Protein AF-A0A842XEK6-F1 (afdb_monomer_lite)

Secondary structure (DSSP, 8-state):
---STT----HHHHHHHHT--HHHHHHHHHHHHHTTSSPPP----SSTTS-TTPEEEEEEEEE-S-HHHHHHHHHT-TTEEEEEEEEETTEEEEEEEEESSHHHHHHHHHHHTTT-TTTEEEEEEEEE-HHHHTTS-HHHHHHHHHHHHHHHTT-

Foldseek 3Di:
DPFQPPDDDPLVVVCVVVVHDSVVSVVVVVVCCVVVVDPHHGDQDLLNQEPPQKKKKWKFWQFPPPVVVLCVVLVPDPQWPDKDQDDDPRGGIITIGIGNDVVRVVVVCVVSPCVVCVGIPDMDIDIDGSVRSSPDDPVVVVVVVNVVVVVVVVD

Sequence (155 aa):
MARGKCIKINENKLAKELGVNRKTIIKRTQELIRKRWISTPICRFPNFFTPPNYIMAICKLEVRSNKQKFIQNIRNDPHITLAFDVKEGRYNILLFGTFRSLEEELEWEIKQGLFLPKCIGHVNIQYFSPKNIVSISQTKVSLGMIDQKYMYFRT

Structure (mmCIF, N/CA/C/O backbone):
data_AF-A0A842XEK6-F1
#
_entry.id   AF-A0A842XEK6-F1
#
loop_
_atom_site.group_PDB
_atom_site.id
_atom_site.type_symbol
_atom_site.label_atom_id
_atom_site.label_alt_id
_atom_site.label_comp_id
_atom_site.label_asym_id
_atom_site.label_entity_id
_atom_site.label_seq_id
_atom_site.pdbx_PDB_ins_code
_atom_site.Cartn_x
_atom_site.Cartn_y
_atom_site.Cartn_z
_atom_site.occupancy
_atom_site.B_iso_or_equiv
_atom_site.auth_seq_id
_atom_site.auth_comp_id
_atom_site.auth_asym_id
_atom_site.auth_atom_id
_atom_site.pdbx_PDB_model_num
ATOM 1 N N . MET A 1 1 ? 4.710 10.590 7.942 1.00 41.41 1 MET A N 1
ATOM 2 C CA . MET A 1 1 ? 3.469 9.794 7.799 1.00 41.41 1 MET A CA 1
ATOM 3 C C . MET A 1 1 ? 2.810 9.612 9.163 1.00 41.41 1 MET A C 1
ATOM 5 O O . MET A 1 1 ? 3.469 9.158 10.095 1.00 41.41 1 MET A O 1
ATOM 9 N N . ALA A 1 2 ? 1.544 10.010 9.318 1.00 41.81 2 ALA A N 1
ATOM 10 C CA . ALA A 1 2 ? 0.801 9.818 10.564 1.00 41.81 2 ALA A CA 1
ATOM 11 C C . ALA A 1 2 ? 0.613 8.313 10.818 1.00 41.81 2 ALA A C 1
ATOM 13 O O . ALA A 1 2 ? 0.032 7.618 9.992 1.00 41.81 2 ALA A O 1
ATOM 14 N N . ARG A 1 3 ? 1.093 7.784 11.954 1.00 51.41 3 ARG A N 1
ATOM 15 C CA . ARG A 1 3 ? 1.091 6.334 12.265 1.00 51.41 3 ARG A CA 1
ATOM 16 C C . ARG A 1 3 ? -0.311 5.735 12.510 1.00 51.41 3 ARG A C 1
ATOM 18 O O . ARG A 1 3 ? -0.416 4.681 13.126 1.00 51.41 3 ARG A O 1
ATOM 25 N N . GLY A 1 4 ? -1.390 6.427 12.131 1.00 52.28 4 GLY A N 1
ATOM 26 C CA . GLY A 1 4 ? -2.774 5.958 12.271 1.00 52.28 4 GLY A CA 1
ATOM 27 C C . GLY A 1 4 ? -3.262 5.736 13.711 1.00 52.28 4 GLY A C 1
ATOM 28 O O . GLY A 1 4 ? -4.378 5.255 13.887 1.00 52.28 4 GLY A O 1
ATOM 29 N N . LYS A 1 5 ? -2.477 6.103 14.737 1.00 58.78 5 LYS A N 1
ATOM 30 C CA . LYS A 1 5 ? -2.735 5.849 16.173 1.00 58.78 5 LYS A CA 1
ATOM 31 C C . LYS A 1 5 ? -3.848 6.715 16.797 1.00 58.78 5 LYS A C 1
ATOM 33 O O . LYS A 1 5 ? -3.911 6.846 18.013 1.00 58.78 5 LYS A O 1
ATOM 38 N N . CYS A 1 6 ? -4.704 7.329 15.985 1.00 56.50 6 CYS A N 1
ATOM 39 C CA . CYS A 1 6 ? -5.708 8.297 16.436 1.00 56.50 6 CYS A CA 1
ATOM 40 C C . CYS A 1 6 ? -7.112 7.688 16.609 1.00 56.50 6 CYS A C 1
ATOM 42 O O . CYS A 1 6 ? -8.033 8.403 16.989 1.00 56.50 6 CYS A O 1
ATOM 44 N N . ILE A 1 7 ? -7.293 6.388 16.334 1.00 69.94 7 ILE A N 1
ATOM 45 C CA . ILE A 1 7 ? -8.572 5.683 16.509 1.00 69.94 7 ILE A CA 1
ATOM 46 C C . ILE A 1 7 ? -8.484 4.738 17.702 1.00 69.94 7 ILE A C 1
ATOM 48 O O . ILE A 1 7 ? -7.543 3.957 17.827 1.00 69.94 7 ILE A O 1
ATOM 52 N N . LYS A 1 8 ? -9.508 4.792 18.557 1.00 81.62 8 LYS A N 1
ATOM 53 C CA . LYS A 1 8 ? -9.702 3.891 19.694 1.00 81.62 8 LYS A CA 1
ATOM 54 C C . LYS A 1 8 ? -11.021 3.142 19.560 1.00 81.62 8 LYS A C 1
ATOM 56 O O . LYS A 1 8 ? -11.964 3.630 18.938 1.00 81.62 8 LYS A O 1
ATOM 61 N N . ILE A 1 9 ? -11.080 1.963 20.163 1.00 84.94 9 ILE A N 1
ATOM 62 C CA . ILE A 1 9 ? -12.311 1.179 20.248 1.00 84.94 9 ILE A CA 1
ATOM 63 C C . ILE A 1 9 ? -13.225 1.868 21.257 1.00 84.94 9 ILE A C 1
ATOM 65 O O . ILE A 1 9 ? -12.772 2.322 22.302 1.00 84.94 9 ILE A O 1
ATOM 69 N N . ASN A 1 10 ? -14.509 1.994 20.933 1.00 90.00 10 ASN A N 1
ATOM 70 C CA . ASN A 1 10 ? -15.488 2.536 21.866 1.00 90.00 10 ASN A CA 1
ATOM 71 C C . ASN A 1 10 ? -16.072 1.390 22.699 1.00 90.00 10 ASN A C 1
ATOM 73 O O . ASN A 1 10 ? -17.105 0.818 22.346 1.00 90.00 10 ASN A O 1
ATOM 77 N N . GLU A 1 11 ? -15.402 1.028 23.796 1.00 92.62 11 GLU A N 1
ATOM 78 C CA . GLU A 1 11 ? -15.811 -0.133 24.595 1.00 92.62 11 GLU A CA 1
ATOM 79 C C . GLU A 1 11 ? -17.149 0.087 25.303 1.00 92.62 11 GLU A C 1
ATOM 81 O O . GLU A 1 11 ? -17.854 -0.880 25.570 1.00 92.62 11 GLU A O 1
ATOM 86 N N . ASN A 1 12 ? -17.528 1.343 25.565 1.00 92.62 12 ASN A N 1
ATOM 87 C CA . ASN A 1 12 ? -18.827 1.683 26.150 1.00 92.62 12 ASN A CA 1
ATOM 88 C C . ASN A 1 12 ? -19.971 1.369 25.182 1.00 92.62 12 ASN A C 1
ATOM 90 O O . ASN A 1 12 ? -20.972 0.777 25.582 1.00 92.62 12 ASN A O 1
ATOM 94 N N . LYS A 1 13 ? -19.809 1.731 23.903 1.00 93.31 13 LYS A N 1
ATOM 95 C CA . LYS A 1 13 ? -20.795 1.416 22.865 1.00 93.31 13 LYS A CA 1
ATOM 96 C C . LYS A 1 13 ? -20.930 -0.097 22.681 1.00 93.31 13 LYS A C 1
ATOM 98 O O . LYS A 1 13 ? -22.042 -0.608 22.729 1.00 93.31 13 LYS A O 1
ATOM 103 N N . LEU A 1 14 ? -19.805 -0.808 22.576 1.00 93.88 14 LEU A N 1
ATOM 104 C CA . LEU A 1 14 ? -19.798 -2.271 22.453 1.00 93.88 14 LEU A CA 1
ATOM 105 C C . LEU A 1 14 ? -20.416 -2.968 23.670 1.00 93.88 14 LEU A C 1
ATOM 107 O O . LEU A 1 14 ? -21.154 -3.932 23.508 1.00 93.88 14 LEU A O 1
ATOM 111 N N . ALA A 1 15 ? -20.142 -2.482 24.883 1.00 96.19 15 ALA A N 1
ATOM 112 C CA . ALA A 1 15 ? -20.739 -3.019 26.102 1.00 96.19 15 ALA A CA 1
ATOM 113 C C . ALA A 1 15 ? -22.270 -2.892 26.090 1.00 96.19 15 ALA A C 1
ATOM 115 O O . ALA A 1 15 ? -22.964 -3.850 26.426 1.00 96.19 15 ALA A O 1
ATOM 116 N N . LYS A 1 16 ? -22.786 -1.731 25.657 1.00 95.94 16 LYS A N 1
ATOM 117 C CA . LYS A 1 16 ? -24.227 -1.472 25.539 1.00 95.94 16 LYS A CA 1
ATOM 118 C C . LYS A 1 16 ? -24.883 -2.346 24.468 1.00 95.94 16 LYS A C 1
ATOM 120 O O . LYS A 1 16 ? -25.921 -2.933 24.735 1.00 95.94 16 LYS A O 1
ATOM 125 N N . GLU A 1 17 ? -24.288 -2.432 23.279 1.00 96.25 17 GLU A N 1
ATOM 126 C CA . GLU A 1 17 ? -24.862 -3.175 22.146 1.00 96.25 17 GLU A CA 1
ATOM 127 C C . GLU A 1 17 ? -24.819 -4.692 22.345 1.00 96.25 17 GLU A C 1
ATOM 129 O O . GLU A 1 17 ? -25.737 -5.390 21.931 1.00 96.25 17 GLU A O 1
ATOM 134 N N . LEU A 1 18 ? -23.775 -5.210 22.998 1.00 94.06 18 LEU A N 1
ATOM 135 C CA . LEU A 1 18 ? -23.605 -6.649 23.212 1.00 94.06 18 LEU A CA 1
ATOM 136 C C . LEU A 1 18 ? -24.172 -7.134 24.553 1.00 94.06 18 LEU A C 1
ATOM 138 O O . LEU A 1 18 ? -24.168 -8.336 24.801 1.00 94.06 18 LEU A O 1
ATOM 142 N N . GLY A 1 19 ? -24.612 -6.230 25.436 1.00 95.62 19 GLY A N 1
ATOM 143 C CA . GLY A 1 19 ? -25.101 -6.585 26.774 1.00 95.62 19 GLY A CA 1
ATOM 144 C C . GLY A 1 19 ? -24.020 -7.180 27.686 1.00 95.62 19 GLY A C 1
ATOM 145 O O . GLY A 1 19 ? -24.309 -7.994 28.557 1.00 95.62 19 GLY A O 1
ATOM 146 N N . VAL A 1 20 ? -22.752 -6.807 27.481 1.00 95.56 20 VAL A N 1
ATOM 147 C CA . VAL A 1 20 ? -21.596 -7.377 28.192 1.00 95.56 20 VAL A CA 1
ATOM 148 C C . VAL A 1 20 ? -20.851 -6.285 28.956 1.00 95.56 20 VAL A C 1
ATOM 150 O O . VAL A 1 20 ? -20.689 -5.169 28.475 1.00 95.56 20 VAL A O 1
ATOM 153 N N . ASN A 1 21 ? -20.319 -6.611 30.139 1.00 95.69 21 ASN A N 1
ATOM 154 C CA . ASN A 1 21 ? -19.524 -5.670 30.930 1.00 95.69 21 ASN A CA 1
ATOM 155 C C . ASN A 1 21 ? -18.320 -5.118 30.137 1.00 95.69 21 ASN A C 1
ATOM 157 O O . ASN A 1 21 ? -17.563 -5.869 29.513 1.00 95.69 21 ASN A O 1
ATOM 161 N N . ARG A 1 22 ? -18.081 -3.805 30.244 1.00 95.06 22 ARG A N 1
ATOM 162 C CA . ARG A 1 22 ? -16.952 -3.101 29.617 1.00 95.06 22 ARG A CA 1
ATOM 163 C C . ARG A 1 22 ? -15.595 -3.774 29.865 1.00 95.06 22 ARG A C 1
ATOM 165 O O . ARG A 1 22 ? -14.798 -3.881 28.936 1.00 95.06 22 ARG A O 1
ATOM 172 N N . LYS A 1 23 ? -15.321 -4.264 31.082 1.00 95.94 23 LYS A N 1
ATOM 173 C CA . LYS A 1 23 ? -14.060 -4.969 31.401 1.00 95.94 23 LYS A CA 1
ATOM 174 C C . LYS A 1 23 ? -13.894 -6.244 30.566 1.00 95.94 23 LYS A C 1
ATOM 176 O O . LYS A 1 23 ? -12.797 -6.530 30.090 1.00 95.94 23 LYS A O 1
ATOM 181 N N . THR A 1 24 ? -14.984 -6.976 30.339 1.00 95.88 24 THR A N 1
ATOM 182 C CA . THR A 1 24 ? -14.996 -8.178 29.495 1.00 95.88 24 THR A CA 1
ATOM 183 C C . THR A 1 24 ? -14.764 -7.826 28.029 1.00 95.88 24 THR A C 1
ATOM 185 O O . THR A 1 24 ? -13.990 -8.514 27.364 1.00 95.88 24 THR A O 1
ATOM 188 N N . ILE A 1 25 ? -15.364 -6.735 27.536 1.00 95.75 25 ILE A N 1
ATOM 189 C CA . ILE A 1 25 ? -15.106 -6.224 26.182 1.00 95.75 25 ILE A CA 1
ATOM 190 C C . ILE A 1 25 ? -13.622 -5.896 26.000 1.00 95.75 25 ILE A C 1
ATOM 192 O O . ILE A 1 25 ? -13.015 -6.388 25.051 1.00 95.75 25 ILE A O 1
ATOM 196 N N . ILE A 1 26 ? -13.018 -5.139 26.925 1.00 94.62 26 ILE A N 1
ATOM 197 C CA . ILE A 1 26 ? -11.586 -4.792 26.883 1.00 94.62 26 ILE A CA 1
ATOM 198 C C . ILE A 1 26 ? -10.725 -6.058 26.810 1.00 94.62 26 ILE A C 1
ATOM 200 O O . ILE A 1 26 ? -9.914 -6.194 25.894 1.00 94.62 26 ILE A O 1
ATOM 204 N N . LYS A 1 27 ? -10.944 -7.014 27.725 1.00 96.62 27 LYS A N 1
ATOM 205 C CA . LYS A 1 27 ? -10.182 -8.271 27.776 1.00 96.62 27 LYS A CA 1
ATOM 206 C C . LYS A 1 27 ? -10.292 -9.063 26.470 1.00 96.62 27 LYS A C 1
ATOM 208 O O . LYS A 1 27 ? -9.274 -9.447 25.900 1.00 96.62 27 LYS A O 1
ATOM 213 N N . ARG A 1 28 ? -11.513 -9.283 25.969 1.00 95.12 28 ARG A N 1
ATOM 214 C CA . ARG A 1 28 ? -11.750 -10.048 24.731 1.00 95.12 28 ARG A CA 1
ATOM 215 C C . ARG A 1 28 ? -11.141 -9.358 23.515 1.00 95.12 28 ARG A C 1
ATOM 217 O O . ARG A 1 28 ? -10.521 -10.007 22.683 1.00 95.12 28 ARG A O 1
ATOM 224 N N . THR A 1 29 ? -11.26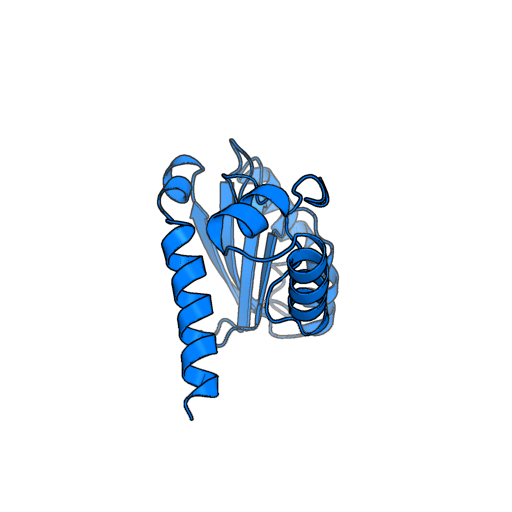3 -8.039 23.442 1.00 92.94 29 THR A N 1
ATOM 225 C CA . THR A 1 29 ? -10.710 -7.232 22.351 1.00 92.94 29 THR A CA 1
ATOM 226 C C . THR A 1 29 ? -9.185 -7.312 22.315 1.00 92.94 29 THR A C 1
ATOM 228 O O . THR A 1 29 ? -8.599 -7.561 21.262 1.00 92.94 29 THR A O 1
ATOM 231 N N . GLN A 1 30 ? -8.534 -7.168 23.472 1.00 93.25 30 GLN A N 1
ATOM 232 C CA . GLN A 1 30 ? -7.088 -7.348 23.598 1.00 93.25 30 GLN A CA 1
ATOM 233 C C . GLN A 1 30 ? -6.662 -8.758 23.194 1.00 93.25 30 GLN A C 1
ATOM 235 O O . GLN A 1 30 ? -5.645 -8.923 22.525 1.00 93.25 30 GLN A O 1
ATOM 240 N N . GLU A 1 31 ? -7.444 -9.776 23.549 1.00 95.06 31 GLU A N 1
ATOM 241 C CA . GLU A 1 31 ? -7.158 -11.156 23.175 1.00 95.06 31 GLU A CA 1
ATOM 242 C C . GLU A 1 31 ? -7.281 -11.393 21.664 1.00 95.06 31 GLU A C 1
ATOM 244 O O . GLU A 1 31 ? -6.399 -12.025 21.083 1.00 95.06 31 GLU A O 1
ATOM 249 N N . LEU A 1 32 ? -8.309 -10.836 21.016 1.00 92.25 32 LEU A N 1
ATOM 250 C CA . LEU A 1 32 ? -8.482 -10.893 19.561 1.00 92.25 32 LEU A CA 1
ATOM 251 C C . LEU A 1 32 ? -7.320 -10.213 18.829 1.00 92.25 32 LEU A C 1
ATOM 253 O O . LEU A 1 32 ? -6.800 -10.768 17.860 1.00 92.25 32 LEU A O 1
ATOM 257 N N . ILE A 1 33 ? -6.873 -9.049 19.311 1.00 90.69 33 ILE A N 1
ATOM 258 C CA . ILE A 1 33 ? -5.711 -8.342 18.753 1.00 90.69 33 ILE A CA 1
ATOM 259 C C . ILE A 1 33 ? -4.430 -9.155 18.976 1.00 90.69 33 ILE A C 1
ATOM 261 O O . ILE A 1 33 ? -3.669 -9.386 18.037 1.00 90.69 33 ILE A O 1
ATOM 265 N N . ARG A 1 34 ? -4.201 -9.642 20.203 1.00 92.00 34 ARG A N 1
ATOM 266 C CA . ARG A 1 34 ? -3.018 -10.438 20.574 1.00 92.00 34 ARG A CA 1
ATOM 267 C C . ARG A 1 34 ? -2.906 -11.705 19.731 1.00 92.00 34 ARG A C 1
ATOM 269 O O . ARG A 1 34 ? -1.824 -12.032 19.257 1.00 92.00 34 ARG A O 1
ATOM 276 N N . LYS A 1 35 ? -4.027 -12.399 19.521 1.00 91.75 35 LYS A N 1
ATOM 277 C CA . LYS A 1 35 ? -4.121 -13.598 18.678 1.00 91.75 35 LYS A CA 1
ATOM 278 C C . LYS A 1 35 ? -4.206 -13.274 17.174 1.00 91.75 35 LYS A C 1
ATOM 280 O O . LYS A 1 35 ? -4.359 -14.192 16.378 1.00 91.75 35 LYS A O 1
ATOM 285 N N . ARG A 1 36 ? -4.113 -11.997 16.772 1.00 86.00 36 ARG A N 1
ATOM 286 C CA . ARG A 1 36 ? -4.163 -11.512 15.376 1.00 86.00 36 ARG A CA 1
ATOM 287 C C . ARG A 1 36 ? -5.444 -11.877 14.606 1.00 86.00 36 ARG A C 1
ATOM 289 O O . ARG A 1 36 ? -5.430 -11.952 13.376 1.00 86.00 36 ARG A O 1
ATOM 296 N N . TRP A 1 37 ? -6.563 -12.049 15.312 1.00 81.56 37 TRP A N 1
ATOM 297 C CA . TRP A 1 37 ? -7.889 -12.195 14.694 1.00 81.56 37 TRP A CA 1
ATOM 298 C C . TRP A 1 37 ? -8.322 -10.881 14.053 1.00 81.56 37 TRP A C 1
ATOM 300 O O . TRP A 1 37 ? -8.776 -10.858 12.910 1.00 81.56 37 TRP A O 1
ATOM 310 N N . ILE A 1 38 ? -8.088 -9.781 14.770 1.00 82.38 38 ILE A N 1
ATOM 311 C CA . ILE A 1 38 ? -8.296 -8.413 14.299 1.00 82.38 38 ILE A CA 1
ATOM 312 C C . ILE A 1 38 ? -6.989 -7.625 14.428 1.00 82.38 38 ILE A C 1
ATOM 314 O O . ILE A 1 38 ? -6.167 -7.902 15.303 1.00 82.38 38 ILE A O 1
ATOM 318 N N . SER A 1 39 ? -6.775 -6.643 13.555 1.00 78.50 39 SER A N 1
ATOM 319 C CA . SER A 1 39 ? -5.655 -5.705 13.684 1.00 78.50 39 SER A CA 1
ATOM 320 C C . SER A 1 39 ? -5.952 -4.648 14.747 1.00 78.50 39 SER A C 1
ATOM 322 O O . SER A 1 39 ? -7.113 -4.386 15.064 1.00 78.50 39 SER A O 1
ATOM 324 N N . THR A 1 40 ? -4.919 -3.973 15.259 1.00 81.81 40 THR A N 1
ATOM 325 C CA . THR A 1 40 ? -5.144 -2.755 16.047 1.00 81.81 40 THR A CA 1
ATOM 326 C C . THR A 1 40 ? -5.925 -1.734 15.213 1.00 81.81 40 THR A C 1
ATOM 328 O O . THR A 1 40 ? -5.679 -1.642 14.004 1.00 81.81 40 THR A O 1
ATOM 331 N N . PRO A 1 41 ? -6.837 -0.958 15.824 1.00 75.69 41 PRO A N 1
ATOM 332 C CA . PRO A 1 41 ? -7.540 0.100 15.116 1.00 75.69 41 PRO A CA 1
ATOM 333 C C . PRO A 1 41 ? -6.528 1.080 14.538 1.00 75.69 41 PRO A C 1
ATOM 335 O O . PRO A 1 41 ? -5.615 1.527 15.233 1.00 75.69 41 PRO A O 1
ATOM 338 N N . ILE A 1 42 ? -6.693 1.406 13.264 1.00 70.69 42 ILE A N 1
ATOM 339 C CA . ILE A 1 42 ? -5.878 2.403 12.582 1.00 70.69 42 ILE A CA 1
ATOM 340 C C . ILE A 1 42 ? -6.798 3.336 11.808 1.00 70.69 42 ILE A C 1
ATOM 342 O O . ILE A 1 42 ? -7.733 2.880 11.150 1.00 70.69 42 ILE A O 1
ATOM 346 N N . CYS A 1 43 ? -6.532 4.643 11.881 1.00 60.97 43 CYS A N 1
ATOM 347 C CA . CYS A 1 43 ? -7.133 5.589 10.946 1.00 60.97 43 CYS A CA 1
ATOM 348 C C . CYS A 1 43 ? -6.524 5.360 9.573 1.00 60.97 43 CYS A C 1
ATOM 350 O O . CYS A 1 43 ? -5.378 5.736 9.322 1.00 60.97 43 CYS A O 1
ATOM 352 N N . ARG A 1 44 ? -7.294 4.717 8.703 1.00 54.34 44 ARG A N 1
ATOM 353 C CA . ARG A 1 44 ? -7.036 4.709 7.272 1.00 54.34 44 ARG A CA 1
ATOM 354 C C . ARG A 1 44 ? -7.716 5.954 6.726 1.00 54.34 44 ARG A C 1
ATOM 356 O O . ARG A 1 44 ? -8.936 6.060 6.803 1.00 54.34 44 ARG A O 1
ATOM 363 N N . PHE A 1 45 ? -6.931 6.925 6.267 1.00 55.09 45 PHE A N 1
ATOM 364 C CA . PHE A 1 45 ? -7.491 8.111 5.625 1.00 55.09 45 PHE A CA 1
ATOM 365 C C . PHE A 1 45 ? -8.387 7.668 4.450 1.00 55.09 45 PHE A C 1
ATOM 367 O O . PHE A 1 45 ? -8.061 6.670 3.805 1.00 55.09 45 PHE A O 1
ATOM 374 N N . PRO A 1 46 ? -9.513 8.360 4.177 1.00 51.47 46 PRO A N 1
ATOM 375 C CA . PRO A 1 46 ? -10.503 7.956 3.162 1.00 51.47 46 PRO A CA 1
ATOM 376 C C . PRO A 1 46 ? -9.876 7.701 1.783 1.00 51.47 46 PRO A C 1
ATOM 378 O O . PRO A 1 46 ? -10.267 6.797 1.051 1.00 51.47 46 PRO A O 1
ATOM 381 N N . ASN A 1 47 ? -8.798 8.418 1.513 1.00 57.59 47 ASN A N 1
ATOM 382 C CA . ASN A 1 47 ? -7.876 8.240 0.412 1.00 57.59 47 ASN A CA 1
ATOM 383 C C . ASN A 1 47 ? -6.831 7.148 0.724 1.00 57.59 47 ASN A C 1
ATOM 385 O O . ASN A 1 47 ? -5.634 7.415 0.804 1.00 57.59 47 ASN A O 1
ATOM 389 N N . PHE A 1 48 ? -7.313 5.919 0.957 1.00 56.97 48 PHE A N 1
ATOM 390 C CA . PHE A 1 48 ? -6.549 4.802 1.538 1.00 56.97 48 PHE A CA 1
ATOM 391 C C . PHE A 1 48 ? -5.219 4.523 0.833 1.00 56.97 48 PHE A C 1
ATOM 393 O O . PHE A 1 48 ? -4.242 4.174 1.493 1.00 56.97 48 PHE A O 1
ATOM 400 N N . PHE A 1 49 ? -5.188 4.705 -0.485 1.00 60.47 49 PHE A N 1
ATOM 401 C CA . PHE A 1 49 ? -4.001 4.456 -1.283 1.00 60.47 49 PHE A CA 1
ATOM 402 C C . PHE A 1 49 ? -3.256 5.711 -1.698 1.00 60.47 49 PHE A C 1
ATOM 404 O O . PHE A 1 49 ? -2.148 5.558 -2.175 1.00 60.47 49 PHE A O 1
ATOM 411 N N . THR A 1 50 ? -3.838 6.915 -1.630 1.00 66.88 50 THR A N 1
ATOM 412 C CA . THR A 1 50 ? -3.294 8.074 -2.364 1.00 66.88 50 THR A CA 1
ATOM 413 C C . THR A 1 50 ? -3.782 9.397 -1.792 1.00 66.88 50 THR A C 1
ATOM 415 O O . THR A 1 50 ? -4.975 9.667 -1.902 1.00 66.88 50 THR A O 1
ATOM 418 N N . PRO A 1 51 ? -2.914 10.249 -1.214 1.00 72.00 51 PRO A N 1
ATOM 419 C CA . PRO A 1 51 ? -3.321 11.544 -0.667 1.00 72.00 51 PRO A CA 1
ATOM 420 C C . PRO A 1 51 ? -4.124 12.403 -1.668 1.00 72.00 51 PRO A C 1
ATOM 422 O O . PRO A 1 51 ? -4.004 12.217 -2.880 1.00 72.00 51 PRO A O 1
ATOM 425 N N . PRO A 1 52 ? -4.961 13.352 -1.203 1.00 72.00 52 PRO A N 1
ATOM 426 C CA . PRO A 1 52 ? -5.655 14.270 -2.106 1.00 72.00 52 PRO A CA 1
ATOM 427 C C . PRO A 1 52 ? -4.676 14.941 -3.078 1.00 72.00 52 PRO A C 1
ATOM 429 O O . PRO A 1 52 ? -3.618 15.400 -2.654 1.00 72.00 52 PRO A O 1
ATOM 432 N N . ASN A 1 53 ? -5.047 15.005 -4.360 1.00 78.00 53 ASN A N 1
ATOM 433 C CA . ASN A 1 53 ? -4.238 15.560 -5.456 1.00 78.00 53 ASN A CA 1
ATOM 434 C C . ASN A 1 53 ? -2.943 14.796 -5.788 1.00 78.00 53 ASN A C 1
ATOM 436 O O . ASN A 1 53 ? -2.087 15.347 -6.470 1.00 78.00 53 ASN A O 1
ATOM 440 N N . TYR A 1 54 ? -2.800 13.545 -5.345 1.00 85.25 54 TYR A N 1
ATOM 441 C CA . TYR A 1 54 ? -1.712 12.667 -5.780 1.00 85.25 54 TYR A CA 1
ATOM 442 C C . TYR A 1 54 ? -2.218 11.704 -6.863 1.00 85.25 54 TYR A C 1
ATOM 444 O O . TYR A 1 54 ? -3.371 11.270 -6.843 1.00 85.25 54 TYR A O 1
ATOM 452 N N . ILE A 1 55 ? -1.353 11.348 -7.804 1.00 87.00 55 ILE A N 1
ATOM 453 C CA . ILE A 1 55 ? -1.558 10.235 -8.725 1.00 87.00 55 ILE A CA 1
ATOM 454 C C . ILE A 1 55 ? -1.192 8.923 -8.030 1.00 87.00 55 ILE A C 1
ATOM 456 O O . ILE A 1 55 ? -0.236 8.860 -7.254 1.00 87.00 55 ILE A O 1
ATOM 460 N N . MET A 1 56 ? -1.952 7.869 -8.316 1.00 88.38 56 MET A N 1
ATOM 461 C CA . MET A 1 56 ? -1.567 6.508 -7.953 1.00 88.38 56 MET A CA 1
ATOM 462 C C . MET A 1 56 ? -0.965 5.828 -9.171 1.00 88.38 56 MET A C 1
ATOM 464 O O . MET A 1 56 ? -1.621 5.760 -10.211 1.00 88.38 56 MET A O 1
ATOM 468 N N . ALA A 1 57 ? 0.242 5.298 -9.027 1.00 89.81 57 ALA A N 1
ATOM 469 C CA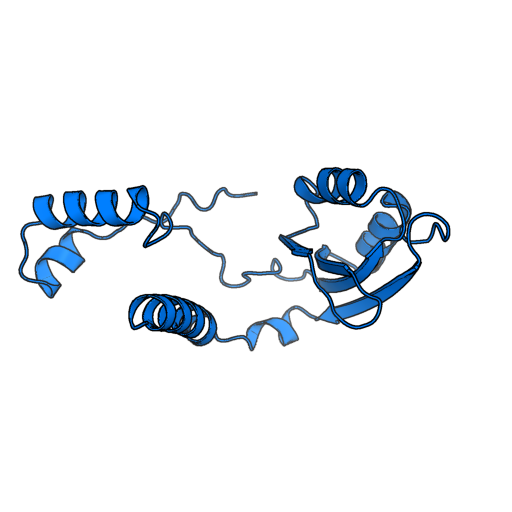 . ALA A 1 57 ? 0.866 4.439 -10.019 1.00 89.81 57 ALA A CA 1
ATOM 470 C C . ALA A 1 57 ? 0.791 2.991 -9.527 1.00 89.81 57 ALA A C 1
ATOM 472 O O . ALA A 1 57 ? 1.269 2.662 -8.439 1.00 89.81 57 ALA A O 1
ATOM 473 N N . ILE A 1 58 ? 0.155 2.123 -10.310 1.00 91.06 58 ILE A N 1
ATOM 474 C CA . ILE A 1 58 ? 0.215 0.678 -10.099 1.00 91.06 58 ILE A CA 1
ATOM 475 C C . ILE A 1 58 ? 1.286 0.133 -11.035 1.00 91.06 58 ILE A C 1
ATOM 477 O O . ILE 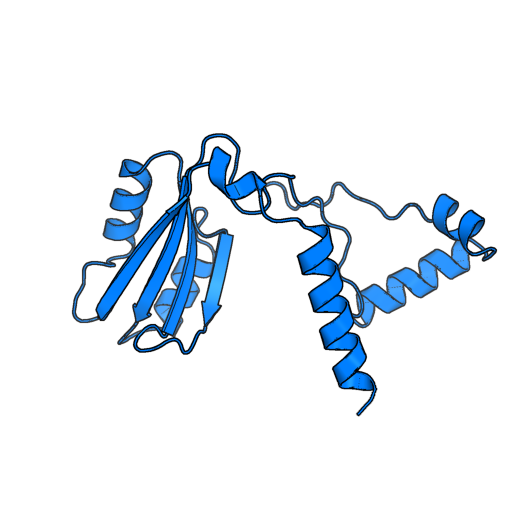A 1 58 ? 1.080 0.113 -12.247 1.00 91.06 58 ILE A O 1
ATOM 481 N N . CYS A 1 59 ? 2.409 -0.315 -10.477 1.00 90.75 59 CYS A N 1
ATOM 482 C CA . CYS A 1 59 ? 3.561 -0.774 -11.248 1.00 90.75 59 CYS A CA 1
ATOM 483 C C . CYS A 1 59 ? 3.695 -2.296 -11.135 1.00 90.75 59 CYS A C 1
ATOM 485 O O . CYS A 1 59 ? 3.973 -2.835 -10.062 1.00 90.75 59 CYS A O 1
ATOM 487 N N . LYS A 1 60 ? 3.531 -2.999 -12.253 1.00 93.38 60 LYS A N 1
ATOM 488 C CA . LYS A 1 60 ? 3.878 -4.414 -12.398 1.00 93.38 60 LYS A CA 1
ATOM 489 C C . LYS A 1 60 ? 5.308 -4.518 -12.906 1.00 93.38 60 LYS A C 1
ATOM 491 O O . LYS A 1 60 ? 5.632 -3.985 -13.968 1.00 93.38 60 LYS A O 1
ATOM 496 N N . LEU A 1 61 ? 6.156 -5.209 -12.152 1.00 92.88 61 LEU A N 1
ATOM 497 C CA . LEU A 1 61 ? 7.585 -5.321 -12.429 1.00 92.88 61 LEU A CA 1
ATOM 498 C C . LEU A 1 61 ? 7.997 -6.783 -12.599 1.00 92.88 61 LEU A C 1
ATOM 500 O O . LEU A 1 61 ? 7.600 -7.664 -11.832 1.00 92.88 61 LEU A O 1
ATOM 504 N N . GLU A 1 62 ? 8.836 -7.033 -13.597 1.00 93.44 62 GLU A N 1
ATOM 505 C CA . GLU A 1 62 ? 9.629 -8.251 -13.727 1.00 93.44 62 GLU A CA 1
ATOM 506 C C . GLU A 1 62 ? 11.017 -7.990 -13.131 1.00 93.44 62 GLU A C 1
ATOM 508 O O . GLU A 1 62 ? 11.921 -7.490 -13.798 1.00 93.44 62 GLU A O 1
ATOM 513 N N . VAL A 1 63 ? 11.209 -8.321 -11.858 1.00 91.06 63 VAL A N 1
ATOM 514 C CA . VAL A 1 63 ? 12.517 -8.207 -11.205 1.00 91.06 63 VAL A CA 1
ATOM 515 C C . VAL A 1 63 ? 13.322 -9.475 -11.486 1.00 91.06 63 VAL A C 1
ATOM 517 O O . VAL A 1 63 ? 13.027 -10.536 -10.936 1.00 91.06 63 VAL A O 1
ATOM 520 N N . ARG A 1 64 ? 14.332 -9.387 -12.354 1.00 88.69 64 ARG A N 1
ATOM 521 C CA . ARG A 1 64 ? 15.112 -10.544 -12.834 1.00 88.69 64 ARG A CA 1
ATOM 522 C C . ARG A 1 64 ? 16.219 -10.961 -11.879 1.00 88.69 64 ARG A C 1
ATOM 524 O O . ARG A 1 64 ? 16.514 -12.144 -11.747 1.00 88.69 64 ARG A O 1
ATOM 531 N N . SER A 1 65 ? 16.839 -9.993 -11.214 1.00 85.25 65 SER A N 1
ATOM 532 C CA . SER A 1 65 ? 17.946 -10.229 -10.291 1.00 85.25 65 SER A CA 1
ATOM 533 C C . SER A 1 65 ? 17.828 -9.333 -9.060 1.00 85.25 65 SER A C 1
ATOM 535 O O . SER A 1 65 ? 17.137 -8.317 -9.071 1.00 85.25 65 SER A O 1
ATOM 537 N N . ASN A 1 66 ? 18.472 -9.731 -7.958 1.00 84.25 66 ASN A N 1
ATOM 538 C CA . ASN A 1 66 ? 18.524 -8.950 -6.715 1.00 84.25 66 ASN A CA 1
ATOM 539 C C . ASN A 1 66 ? 17.151 -8.583 -6.106 1.00 84.25 66 ASN A C 1
ATOM 541 O O . ASN A 1 66 ? 17.036 -7.573 -5.409 1.00 84.25 66 ASN A O 1
ATOM 545 N N . LYS A 1 67 ? 16.123 -9.429 -6.294 1.00 86.50 67 LYS A N 1
ATOM 546 C CA . LYS A 1 67 ? 14.750 -9.205 -5.791 1.00 86.50 67 LYS A CA 1
ATOM 547 C C . LYS A 1 67 ? 14.704 -8.836 -4.308 1.00 86.50 67 LYS A C 1
ATOM 549 O O . LYS A 1 67 ? 14.000 -7.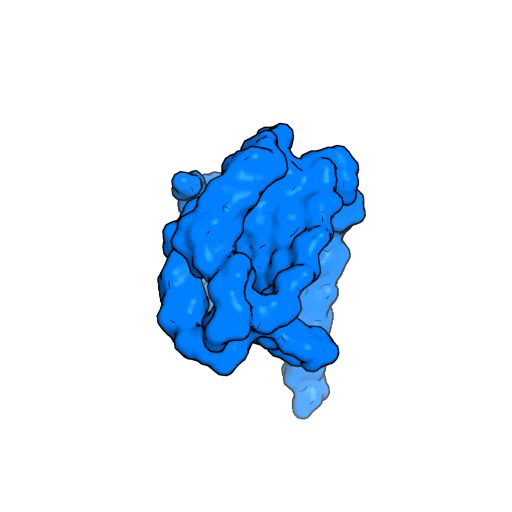909 -3.931 1.00 86.50 67 LYS A O 1
ATOM 554 N N . GLN A 1 68 ? 15.478 -9.514 -3.461 1.00 85.31 68 GLN A N 1
ATOM 555 C CA . GLN A 1 68 ? 15.508 -9.222 -2.023 1.00 85.31 68 GLN A CA 1
ATOM 556 C C . GLN A 1 68 ? 16.029 -7.812 -1.718 1.00 85.31 68 GLN A C 1
ATOM 558 O O . GLN A 1 68 ? 15.428 -7.105 -0.914 1.00 85.31 68 GLN A O 1
ATOM 563 N N . LYS A 1 69 ? 17.106 -7.383 -2.388 1.00 85.31 69 LYS A N 1
ATOM 564 C CA . LYS A 1 69 ? 17.658 -6.029 -2.246 1.00 85.31 69 LYS A CA 1
ATOM 565 C C . LYS A 1 69 ? 16.665 -4.981 -2.748 1.00 85.31 69 LYS A C 1
ATOM 567 O O . LYS A 1 69 ? 16.455 -3.975 -2.082 1.00 85.31 69 LYS A O 1
ATOM 572 N N . PHE A 1 70 ? 16.003 -5.255 -3.873 1.00 86.88 70 PHE A N 1
ATOM 573 C CA . PHE A 1 70 ? 14.936 -4.402 -4.391 1.00 86.88 70 PHE A CA 1
ATOM 574 C C . PHE A 1 70 ? 13.796 -4.244 -3.372 1.00 86.88 70 PHE A C 1
ATOM 576 O O . PHE A 1 70 ? 13.452 -3.123 -3.014 1.00 86.88 70 PHE A O 1
ATOM 583 N N . ILE A 1 71 ? 13.286 -5.353 -2.820 1.00 84.94 71 ILE A N 1
ATOM 584 C CA . ILE A 1 71 ? 12.252 -5.346 -1.773 1.00 84.94 71 ILE A CA 1
ATOM 585 C C . ILE A 1 71 ? 12.695 -4.552 -0.535 1.00 84.94 71 ILE A C 1
ATOM 587 O O . ILE A 1 71 ? 11.899 -3.814 0.042 1.00 84.94 71 ILE A O 1
ATOM 591 N N . GLN A 1 72 ? 13.953 -4.686 -0.109 1.00 86.12 72 GLN A N 1
ATOM 592 C CA . GLN A 1 72 ? 14.478 -3.929 1.030 1.00 86.12 72 GLN A CA 1
ATOM 593 C C . GLN A 1 72 ? 14.506 -2.422 0.759 1.00 86.12 72 GLN A C 1
ATOM 595 O O . GLN A 1 72 ? 14.118 -1.654 1.639 1.00 86.12 72 GLN A O 1
ATOM 600 N N . ASN A 1 73 ? 14.899 -2.012 -0.450 1.00 86.19 73 ASN A N 1
ATOM 601 C CA . ASN A 1 73 ? 14.923 -0.605 -0.847 1.00 86.19 73 ASN A CA 1
ATOM 602 C C . ASN A 1 73 ? 13.514 0.001 -0.854 1.00 86.19 73 ASN A C 1
ATOM 604 O O . ASN A 1 73 ? 13.304 1.065 -0.275 1.00 86.19 73 ASN A O 1
ATOM 608 N N . ILE A 1 74 ? 12.535 -0.698 -1.437 1.00 88.75 74 ILE A N 1
ATOM 609 C CA . ILE A 1 74 ? 11.159 -0.185 -1.525 1.00 88.75 74 ILE A CA 1
ATOM 610 C C . ILE A 1 74 ? 10.421 -0.206 -0.181 1.00 88.75 74 ILE A C 1
ATOM 612 O O . ILE A 1 74 ? 9.486 0.563 0.012 1.00 88.75 74 ILE A O 1
ATOM 616 N N . ARG A 1 75 ? 10.809 -1.078 0.765 1.00 84.50 75 ARG A N 1
ATOM 617 C CA . ARG A 1 75 ? 10.073 -1.285 2.027 1.00 84.50 75 ARG A CA 1
ATOM 618 C C . ARG A 1 75 ? 9.947 -0.014 2.865 1.00 84.50 75 ARG A C 1
ATOM 620 O O . ARG A 1 75 ? 8.982 0.123 3.612 1.00 84.50 75 ARG A O 1
ATOM 627 N N . ASN A 1 76 ? 10.933 0.870 2.765 1.00 82.88 76 ASN A N 1
ATOM 628 C CA . ASN A 1 76 ? 10.969 2.138 3.488 1.00 82.88 76 ASN A CA 1
ATOM 629 C C . ASN A 1 76 ? 10.829 3.345 2.547 1.00 82.88 76 ASN A C 1
ATOM 631 O O . ASN A 1 76 ? 11.068 4.473 2.978 1.00 82.88 76 ASN A O 1
ATOM 635 N N . ASP A 1 77 ? 10.478 3.123 1.277 1.00 89.19 77 ASP A N 1
ATOM 636 C CA . ASP A 1 77 ? 10.313 4.206 0.316 1.00 89.19 77 ASP A CA 1
ATOM 637 C C . ASP A 1 77 ? 9.018 4.980 0.619 1.00 89.19 77 ASP A C 1
ATOM 639 O O . ASP A 1 77 ? 7.949 4.372 0.716 1.00 89.19 77 ASP A O 1
ATOM 643 N N . PRO A 1 78 ? 9.083 6.311 0.785 1.00 87.50 78 PRO A N 1
ATOM 644 C CA . PRO A 1 78 ? 7.915 7.113 1.133 1.00 87.50 78 PRO A CA 1
ATOM 645 C C . PRO A 1 78 ? 6.853 7.189 0.028 1.00 87.50 78 PRO A C 1
ATOM 647 O O . PRO A 1 78 ? 5.719 7.551 0.339 1.00 87.50 78 PRO A O 1
ATOM 650 N N . HIS A 1 79 ? 7.184 6.869 -1.225 1.00 89.81 79 HIS A N 1
ATOM 651 C CA . HIS A 1 79 ? 6.218 6.852 -2.325 1.00 89.81 79 HIS A CA 1
ATOM 652 C C . HIS A 1 79 ? 5.459 5.529 -2.397 1.00 89.81 79 HIS A C 1
ATOM 654 O O . HIS A 1 79 ? 4.352 5.489 -2.927 1.00 89.81 79 HIS A O 1
ATOM 660 N N . ILE A 1 80 ? 6.020 4.443 -1.858 1.00 89.81 80 ILE A N 1
ATOM 661 C CA . ILE A 1 80 ? 5.430 3.108 -1.952 1.00 89.81 80 ILE A CA 1
ATOM 662 C C . ILE A 1 80 ? 4.469 2.872 -0.792 1.00 89.81 80 ILE A C 1
ATOM 664 O O . ILE A 1 80 ? 4.852 2.767 0.371 1.00 89.81 80 ILE A O 1
ATOM 668 N N . THR A 1 81 ? 3.188 2.745 -1.130 1.00 84.81 81 THR A N 1
ATOM 669 C CA . THR A 1 81 ? 2.118 2.470 -0.167 1.00 84.81 81 THR A CA 1
ATOM 670 C C . THR A 1 81 ? 1.949 0.971 0.061 1.00 84.81 81 THR A C 1
ATOM 672 O O . THR A 1 81 ? 1.730 0.543 1.195 1.00 84.81 81 THR A O 1
ATOM 675 N N . LEU A 1 82 ? 2.064 0.160 -0.998 1.00 86.56 82 LEU A N 1
ATOM 676 C CA . LEU A 1 82 ? 1.992 -1.301 -0.922 1.00 86.56 82 LEU A CA 1
ATOM 677 C C . LEU A 1 82 ? 2.945 -1.965 -1.913 1.00 86.56 82 LEU A C 1
ATOM 679 O O . LEU A 1 82 ? 3.191 -1.454 -3.003 1.00 86.56 82 LEU A O 1
ATOM 683 N N . ALA A 1 83 ? 3.410 -3.153 -1.538 1.00 89.25 83 ALA A N 1
ATOM 684 C CA . ALA A 1 83 ? 4.202 -4.025 -2.386 1.00 89.25 83 ALA A CA 1
ATOM 685 C C . ALA A 1 83 ? 3.776 -5.479 -2.165 1.00 89.25 83 ALA A C 1
ATOM 687 O O . ALA A 1 83 ? 3.663 -5.929 -1.022 1.00 89.25 83 ALA A O 1
ATOM 688 N N . PHE A 1 84 ? 3.566 -6.211 -3.255 1.00 89.31 84 PHE A N 1
ATOM 689 C CA . PHE A 1 84 ? 3.197 -7.621 -3.231 1.00 89.31 84 PHE A CA 1
ATOM 690 C C . PHE A 1 84 ? 4.147 -8.442 -4.095 1.00 89.31 84 PHE A C 1
ATOM 692 O O . PHE A 1 84 ? 4.545 -8.025 -5.183 1.00 89.31 84 PHE A O 1
ATOM 699 N N . ASP A 1 85 ? 4.465 -9.638 -3.607 1.00 89.94 85 ASP A N 1
ATOM 700 C CA . ASP A 1 85 ? 5.006 -10.704 -4.439 1.00 89.94 85 ASP A CA 1
ATOM 701 C C . ASP A 1 85 ? 3.841 -11.339 -5.208 1.00 89.94 85 ASP A C 1
ATOM 703 O O . ASP A 1 85 ? 2.843 -11.737 -4.601 1.00 89.94 85 ASP A O 1
ATOM 707 N N . VAL A 1 86 ? 3.937 -11.378 -6.535 1.00 90.75 86 VAL A N 1
ATOM 708 C CA . VAL A 1 86 ? 2.866 -11.861 -7.418 1.00 90.75 86 VAL A CA 1
ATOM 709 C C . VAL A 1 86 ? 3.416 -12.869 -8.421 1.00 90.75 86 VAL A C 1
ATOM 711 O O . VAL A 1 86 ? 4.619 -12.956 -8.645 1.00 90.75 86 VAL A O 1
ATOM 714 N N . LYS A 1 87 ? 2.526 -13.649 -9.034 1.00 90.19 87 LYS A N 1
ATOM 715 C CA . LYS A 1 87 ? 2.849 -14.548 -10.150 1.00 90.19 87 LYS A CA 1
ATOM 716 C C . LYS A 1 87 ? 1.860 -14.294 -11.281 1.00 90.19 87 LYS A C 1
ATOM 718 O O . LYS A 1 87 ? 0.957 -15.091 -11.511 1.00 90.19 87 LYS A O 1
ATOM 723 N N . GLU A 1 88 ? 1.990 -13.142 -11.932 1.00 88.31 88 GLU A N 1
ATOM 724 C CA . GLU A 1 88 ? 1.088 -12.714 -13.004 1.00 88.31 88 GLU A CA 1
ATOM 725 C C . GLU A 1 88 ? 1.862 -12.619 -14.324 1.00 88.31 88 GLU A C 1
ATOM 727 O O . GLU A 1 88 ? 2.569 -11.646 -14.588 1.00 88.31 88 GLU A O 1
ATOM 732 N N . GLY A 1 89 ? 1.756 -13.654 -15.162 1.00 90.06 89 GLY A N 1
ATOM 733 C CA . GLY A 1 89 ? 2.530 -13.739 -16.401 1.00 90.06 89 GLY A CA 1
ATOM 734 C C . GLY A 1 89 ? 4.036 -13.675 -16.123 1.00 90.06 89 GLY A C 1
ATOM 735 O O . GLY A 1 89 ? 4.580 -14.541 -15.443 1.00 90.06 89 GLY A O 1
ATOM 736 N N . ARG A 1 90 ? 4.705 -12.637 -16.642 1.00 89.88 90 ARG A N 1
ATOM 737 C CA . ARG A 1 90 ? 6.138 -12.376 -16.399 1.00 89.88 90 ARG A CA 1
ATOM 738 C C . ARG A 1 90 ? 6.411 -11.479 -15.189 1.00 89.88 90 ARG A C 1
ATOM 740 O O . ARG A 1 90 ? 7.561 -11.331 -14.790 1.00 89.88 90 ARG A O 1
ATOM 747 N N . TYR A 1 91 ? 5.380 -10.868 -14.613 1.00 93.38 91 TYR A N 1
ATOM 748 C CA . TYR A 1 91 ? 5.532 -9.955 -13.489 1.00 93.38 91 TYR A CA 1
ATOM 749 C C . TYR A 1 91 ? 5.611 -10.736 -12.185 1.00 93.38 91 TYR A C 1
ATOM 751 O O . TYR A 1 91 ? 4.799 -11.626 -11.918 1.00 93.38 91 TYR A O 1
ATOM 759 N N . ASN A 1 92 ? 6.599 -10.381 -11.368 1.00 93.25 92 ASN A N 1
ATOM 760 C CA . ASN A 1 92 ? 6.865 -11.036 -10.092 1.00 93.25 92 ASN A CA 1
ATOM 761 C C . ASN A 1 92 ? 6.814 -10.086 -8.888 1.00 93.25 92 ASN A C 1
ATOM 763 O O . ASN A 1 92 ? 7.025 -10.524 -7.755 1.00 93.25 92 ASN A O 1
ATOM 767 N N . ILE A 1 93 ? 6.530 -8.803 -9.135 1.00 93.38 93 ILE A N 1
ATOM 768 C CA . ILE A 1 93 ? 6.301 -7.760 -8.140 1.00 93.38 93 ILE A CA 1
ATOM 769 C C . ILE A 1 93 ? 5.163 -6.847 -8.612 1.00 93.38 93 ILE A C 1
ATOM 771 O O . ILE A 1 93 ? 5.108 -6.462 -9.780 1.00 93.38 93 ILE A O 1
ATOM 775 N N . LEU A 1 94 ? 4.289 -6.473 -7.679 1.00 93.00 94 LEU A N 1
ATOM 776 C CA . LEU A 1 94 ? 3.252 -5.459 -7.857 1.00 93.00 94 LEU A CA 1
ATOM 777 C C . LEU A 1 94 ? 3.447 -4.350 -6.820 1.00 93.00 94 LEU A C 1
ATOM 779 O O . LEU A 1 94 ? 3.411 -4.623 -5.619 1.00 93.00 94 LEU A O 1
ATOM 783 N N . LEU A 1 95 ? 3.635 -3.115 -7.278 1.00 91.56 95 LEU A N 1
ATOM 784 C CA . LEU A 1 95 ? 3.806 -1.932 -6.438 1.00 91.56 95 LEU A CA 1
ATOM 785 C C . LEU A 1 95 ? 2.627 -0.977 -6.580 1.00 91.56 95 LEU A C 1
ATOM 787 O O . LEU A 1 95 ? 2.078 -0.805 -7.665 1.00 91.56 95 LEU A O 1
ATOM 791 N N . PHE A 1 96 ? 2.288 -0.327 -5.473 1.00 90.12 96 PHE A N 1
ATOM 792 C CA . PHE A 1 96 ? 1.353 0.788 -5.423 1.00 90.12 96 PHE A CA 1
ATOM 793 C C . PHE A 1 96 ? 2.119 2.014 -4.942 1.00 90.12 96 PHE A C 1
ATOM 795 O O . PHE A 1 96 ? 2.451 2.111 -3.756 1.00 90.12 96 PHE A O 1
ATOM 802 N N . GLY A 1 97 ? 2.424 2.913 -5.872 1.00 89.88 97 GLY A N 1
ATOM 803 C CA . GLY A 1 97 ? 3.116 4.169 -5.628 1.00 89.88 97 GLY A CA 1
ATOM 804 C C . GLY A 1 97 ? 2.166 5.365 -5.625 1.00 89.88 97 GLY A C 1
ATOM 805 O O . GLY A 1 97 ? 1.134 5.354 -6.297 1.00 89.88 97 GLY A O 1
ATOM 806 N N . THR A 1 98 ? 2.518 6.402 -4.871 1.00 89.88 98 THR A N 1
ATOM 807 C CA . THR A 1 98 ? 1.790 7.674 -4.826 1.00 89.88 98 THR A CA 1
ATOM 808 C C . THR A 1 98 ? 2.722 8.836 -5.072 1.00 89.88 98 THR A C 1
ATOM 810 O O . THR A 1 98 ? 3.713 8.980 -4.355 1.00 89.88 98 THR A O 1
ATOM 813 N N . PHE A 1 99 ? 2.348 9.699 -6.009 1.00 91.19 99 PHE A N 1
ATOM 814 C CA . PHE A 1 99 ? 3.181 10.810 -6.460 1.00 91.19 99 PHE A CA 1
ATOM 815 C C . PHE A 1 99 ? 2.328 12.063 -6.652 1.00 91.19 99 PHE A C 1
ATOM 817 O O . PHE A 1 99 ? 1.130 11.977 -6.896 1.00 91.19 99 PHE A O 1
ATOM 824 N N . ARG A 1 100 ? 2.914 13.245 -6.523 1.00 90.19 100 ARG A N 1
ATOM 825 C CA . ARG A 1 100 ? 2.266 14.547 -6.739 1.00 90.19 100 ARG A CA 1
ATOM 826 C C . ARG A 1 100 ? 2.090 14.848 -8.221 1.00 90.19 100 ARG A C 1
ATOM 828 O O . ARG A 1 100 ? 1.141 15.528 -8.598 1.00 90.19 100 ARG A O 1
ATOM 835 N N . SER A 1 101 ? 3.004 14.353 -9.049 1.00 90.44 101 SER A N 1
ATOM 836 C CA . SER A 1 101 ? 3.021 14.541 -10.497 1.00 90.44 101 SER A CA 1
ATOM 837 C C . SER A 1 101 ? 3.635 13.321 -11.184 1.00 90.44 101 SER A C 1
ATOM 839 O O . SER A 1 101 ? 4.279 12.495 -10.541 1.00 90.44 101 SER A O 1
ATOM 841 N N . LEU A 1 102 ? 3.436 13.217 -12.502 1.00 88.38 102 LEU A N 1
ATOM 842 C CA . LEU A 1 102 ? 4.131 12.220 -13.325 1.00 88.38 102 LEU A CA 1
ATOM 843 C C . LEU A 1 102 ? 5.648 12.452 -13.330 1.00 88.38 102 LEU A C 1
ATOM 845 O O . LEU A 1 102 ? 6.409 11.503 -13.398 1.00 88.38 102 LEU A O 1
ATOM 849 N N . GLU A 1 103 ? 6.091 13.703 -13.217 1.00 92.88 103 GLU A N 1
ATOM 850 C CA . GLU A 1 103 ? 7.515 14.045 -13.153 1.00 92.88 103 GLU A CA 1
ATOM 851 C C . GLU A 1 103 ? 8.186 13.485 -11.891 1.00 92.88 103 GLU A C 1
ATOM 853 O O . GLU A 1 103 ? 9.213 12.823 -12.000 1.00 92.88 103 GLU A O 1
ATOM 858 N N . GLU A 1 104 ? 7.567 13.645 -10.712 1.00 93.31 104 GLU A N 1
ATOM 859 C CA . GLU A 1 104 ? 8.080 13.061 -9.458 1.00 93.31 104 GLU A CA 1
ATOM 860 C C . GLU A 1 104 ? 8.144 11.525 -9.536 1.00 93.31 104 GLU A C 1
ATOM 862 O O . GLU A 1 104 ? 9.042 10.897 -8.973 1.00 93.31 104 GLU A O 1
ATOM 867 N N . GLU A 1 105 ? 7.205 10.909 -10.256 1.00 92.25 105 GLU A N 1
ATOM 868 C CA . GLU A 1 105 ? 7.198 9.466 -10.485 1.00 92.25 105 GLU A CA 1
ATOM 869 C C . GLU A 1 105 ? 8.342 9.021 -11.400 1.00 92.25 105 GLU A C 1
ATOM 871 O O . GLU A 1 105 ? 9.091 8.118 -11.035 1.00 92.25 105 GLU A O 1
ATOM 876 N N . LEU A 1 106 ? 8.556 9.710 -12.521 1.00 90.88 106 LEU A N 1
ATOM 877 C CA . LEU A 1 106 ? 9.662 9.431 -13.438 1.00 90.88 106 LEU A CA 1
ATOM 878 C C . LEU A 1 106 ? 11.030 9.603 -12.759 1.00 90.88 106 LEU A C 1
ATOM 880 O O . LEU A 1 106 ? 11.924 8.772 -12.930 1.00 90.88 106 LEU A O 1
ATOM 884 N N . GLU A 1 107 ? 11.203 10.647 -11.947 1.00 93.44 107 GLU A N 1
ATOM 885 C CA . GLU A 1 107 ? 12.415 10.832 -11.139 1.00 93.44 107 GLU A CA 1
ATOM 886 C C . GLU A 1 107 ? 12.637 9.662 -10.174 1.00 93.44 107 GLU A C 1
ATOM 888 O O . GLU A 1 107 ? 13.763 9.176 -10.001 1.00 93.44 107 GLU A O 1
ATOM 893 N N . TRP A 1 108 ? 11.558 9.178 -9.555 1.00 92.06 108 TRP A N 1
ATOM 894 C CA . TRP A 1 108 ? 11.600 8.009 -8.691 1.00 92.06 108 TRP A CA 1
ATOM 895 C C . TRP A 1 108 ? 11.982 6.740 -9.465 1.00 92.06 108 TRP A C 1
ATOM 897 O O . TRP A 1 108 ? 12.865 6.007 -9.010 1.00 92.06 108 TRP A O 1
ATOM 907 N N . GLU A 1 109 ? 11.407 6.499 -10.647 1.00 89.19 109 GLU A N 1
ATOM 908 C CA . GLU A 1 109 ? 11.763 5.360 -11.503 1.00 89.19 109 GLU A CA 1
ATOM 909 C C . GLU A 1 109 ? 13.256 5.358 -11.853 1.00 89.19 109 GLU A C 1
ATOM 911 O O . GLU A 1 109 ? 13.930 4.321 -11.770 1.00 89.19 109 GLU A O 1
ATOM 916 N N . ILE A 1 110 ? 13.787 6.537 -12.199 1.00 88.81 110 ILE A N 1
ATOM 917 C CA . ILE A 1 110 ? 15.201 6.718 -12.522 1.00 88.81 110 ILE A CA 1
ATOM 918 C C . ILE A 1 110 ? 16.059 6.386 -11.300 1.00 88.81 110 ILE A C 1
ATOM 920 O O . ILE A 1 110 ? 17.011 5.607 -11.385 1.00 88.81 110 ILE A O 1
ATOM 924 N N . LYS A 1 111 ? 15.699 6.920 -10.131 1.00 88.69 111 LYS A N 1
ATOM 925 C CA . LYS A 1 111 ? 16.426 6.679 -8.881 1.00 88.69 111 LYS A CA 1
ATOM 926 C C . LYS A 1 111 ? 16.434 5.204 -8.474 1.00 88.69 111 LYS A C 1
ATOM 928 O O . LYS A 1 111 ? 17.444 4.722 -7.960 1.00 88.69 111 LYS A O 1
ATOM 933 N N . GLN A 1 112 ? 15.334 4.486 -8.694 1.00 85.12 112 GLN A N 1
ATOM 934 C CA . GLN A 1 112 ? 15.250 3.048 -8.419 1.00 85.12 112 GLN A CA 1
ATOM 935 C C . GLN A 1 112 ? 15.912 2.190 -9.505 1.00 85.12 112 GLN A C 1
ATOM 937 O O . GLN A 1 112 ? 16.083 0.983 -9.315 1.00 85.12 112 GLN A O 1
ATOM 942 N N . GLY A 1 113 ? 16.312 2.793 -10.628 1.00 82.69 113 GLY A N 1
ATOM 943 C CA . GLY A 1 113 ? 16.944 2.098 -11.739 1.00 82.69 113 GLY A CA 1
ATOM 944 C C . GLY A 1 113 ? 15.986 1.153 -12.458 1.00 82.69 113 GLY A C 1
ATOM 945 O O . GLY A 1 113 ? 16.409 0.082 -12.895 1.00 82.69 113 GLY A O 1
ATOM 946 N N . LEU A 1 114 ? 14.703 1.518 -12.580 1.00 81.56 114 LEU A N 1
ATOM 947 C CA . LEU A 1 114 ? 13.708 0.672 -13.256 1.00 81.56 114 LEU A CA 1
ATOM 948 C C . LEU A 1 114 ? 14.001 0.469 -14.747 1.00 81.56 114 LEU A C 1
ATOM 950 O O . LEU A 1 114 ? 13.591 -0.530 -15.331 1.00 81.56 114 LEU A O 1
ATOM 954 N N . PHE A 1 115 ? 14.795 1.361 -15.334 1.00 76.69 115 PHE A N 1
ATOM 955 C CA . PHE A 1 115 ? 15.280 1.267 -16.705 1.00 76.69 115 PHE A CA 1
ATOM 956 C C . PHE A 1 115 ? 16.488 0.329 -16.878 1.00 76.69 115 PHE A C 1
ATOM 958 O O . PHE A 1 115 ? 16.953 0.160 -18.001 1.00 76.69 115 PHE A O 1
ATOM 965 N N . LEU A 1 116 ? 17.044 -0.260 -15.806 1.00 75.44 116 LEU A N 1
ATOM 966 C CA . LEU A 1 116 ? 18.244 -1.103 -15.885 1.00 75.44 116 LEU A CA 1
ATOM 967 C C . LEU A 1 116 ? 17.894 -2.531 -16.355 1.00 75.44 116 LEU A C 1
ATOM 969 O O . LEU A 1 116 ? 17.480 -3.355 -15.530 1.00 75.44 116 LEU A O 1
ATOM 973 N N . PRO A 1 117 ? 18.173 -2.904 -17.623 1.00 73.62 117 PRO A N 1
ATOM 974 C CA . PRO A 1 117 ? 17.654 -4.135 -18.238 1.00 73.62 117 PRO A CA 1
ATOM 975 C C . PRO A 1 117 ? 18.215 -5.434 -17.628 1.00 73.62 117 PRO A C 1
ATOM 977 O O . PRO A 1 117 ? 17.666 -6.521 -17.822 1.00 73.62 117 PRO A O 1
ATOM 980 N N . LYS A 1 118 ? 19.335 -5.342 -16.894 1.00 77.62 118 LYS A N 1
ATOM 981 C CA . LYS A 1 118 ? 19.950 -6.478 -16.182 1.00 77.62 118 LYS A CA 1
ATOM 982 C C . LYS A 1 118 ? 19.212 -6.837 -14.887 1.00 77.62 118 LYS A C 1
ATOM 984 O O . LYS A 1 118 ? 19.251 -7.989 -14.453 1.00 77.62 118 LYS A O 1
ATOM 989 N N . CYS A 1 119 ? 18.574 -5.857 -14.254 1.00 78.56 119 CYS A N 1
ATOM 990 C CA . CYS A 1 119 ? 17.916 -6.014 -12.956 1.00 78.56 119 CYS A CA 1
ATOM 991 C C . CYS A 1 119 ? 16.399 -6.082 -13.109 1.00 78.56 119 CYS A C 1
ATOM 993 O O . CYS A 1 119 ? 15.750 -6.905 -12.461 1.00 78.56 119 CYS A O 1
ATOM 995 N N . ILE A 1 120 ? 15.863 -5.256 -14.001 1.00 85.75 120 ILE A N 1
ATOM 996 C CA . ILE A 1 120 ? 14.444 -5.126 -14.289 1.00 85.75 120 ILE A CA 1
ATOM 997 C C . ILE A 1 120 ? 14.224 -5.522 -15.749 1.00 85.75 120 ILE A C 1
ATOM 999 O O . ILE A 1 120 ? 14.948 -5.091 -16.640 1.00 85.75 120 ILE A O 1
ATOM 1003 N N . GLY A 1 121 ? 13.275 -6.424 -15.975 1.00 85.50 121 GLY A N 1
ATOM 1004 C CA . GLY A 1 121 ? 12.821 -6.828 -17.297 1.00 85.50 121 GLY A CA 1
ATOM 1005 C C . GLY A 1 121 ? 11.709 -5.905 -17.770 1.00 85.50 121 GLY A C 1
ATOM 1006 O O . GLY A 1 121 ? 11.928 -4.728 -18.032 1.00 85.50 121 GLY A O 1
ATOM 1007 N N . HIS A 1 122 ? 10.499 -6.441 -17.874 1.00 87.00 122 HIS A N 1
ATOM 1008 C CA . HIS A 1 122 ? 9.328 -5.651 -18.220 1.00 87.00 122 HIS A CA 1
ATOM 1009 C C . HIS A 1 122 ? 8.774 -4.844 -17.044 1.00 87.00 122 HIS A C 1
ATOM 1011 O O . HIS A 1 122 ? 8.631 -5.338 -15.923 1.00 87.00 122 HIS A O 1
ATOM 1017 N N . VAL A 1 123 ? 8.371 -3.619 -17.365 1.00 88.75 123 VAL A N 1
ATOM 1018 C CA . VAL A 1 123 ? 7.668 -2.688 -16.486 1.00 88.75 123 VAL A CA 1
ATOM 1019 C C . VAL A 1 123 ? 6.332 -2.355 -17.145 1.00 88.75 123 VAL A C 1
ATOM 1021 O O . VAL A 1 123 ? 6.271 -2.103 -18.348 1.00 88.75 123 VAL A O 1
ATOM 1024 N N . ASN A 1 124 ? 5.245 -2.409 -16.383 1.00 89.62 124 ASN A N 1
ATOM 1025 C CA . ASN A 1 124 ? 3.938 -1.924 -16.810 1.00 89.62 124 ASN A CA 1
ATOM 1026 C C . ASN A 1 124 ? 3.368 -1.047 -15.701 1.00 89.62 124 ASN A C 1
ATOM 1028 O O . ASN A 1 124 ? 3.218 -1.512 -14.573 1.00 89.62 124 ASN A O 1
ATOM 1032 N N . ILE A 1 125 ? 3.085 0.211 -16.027 1.00 89.44 125 ILE A N 1
ATOM 1033 C CA . ILE A 1 125 ? 2.596 1.200 -15.070 1.00 89.44 125 ILE A CA 1
ATOM 1034 C C . ILE A 1 125 ? 1.223 1.668 -15.522 1.00 89.44 125 ILE A C 1
ATOM 1036 O O . ILE A 1 125 ? 1.024 2.037 -16.679 1.00 89.44 125 ILE A O 1
ATOM 1040 N N . GLN A 1 126 ? 0.271 1.636 -14.597 1.00 88.75 126 GLN A N 1
ATOM 1041 C CA . GLN A 1 126 ? -1.064 2.172 -14.801 1.00 88.75 126 GLN A CA 1
ATOM 1042 C C . GLN A 1 126 ? -1.310 3.322 -13.829 1.00 88.75 126 GLN A C 1
ATOM 1044 O O . GLN A 1 126 ? -1.215 3.149 -12.612 1.00 88.75 126 GLN A O 1
ATOM 1049 N N . TYR A 1 127 ? -1.673 4.482 -14.374 1.00 85.75 127 TYR A N 1
ATOM 1050 C CA . TYR A 1 127 ? -1.931 5.687 -13.596 1.00 85.75 127 TYR A CA 1
ATOM 1051 C C . TYR A 1 127 ? -3.417 5.861 -13.302 1.00 85.75 127 TYR A C 1
ATOM 1053 O O . TYR A 1 127 ? -4.271 5.730 -14.182 1.00 85.75 127 TYR A O 1
ATOM 1061 N N . PHE A 1 128 ? -3.726 6.227 -12.063 1.00 82.81 128 PHE A N 1
ATOM 1062 C CA . PHE A 1 128 ? -5.074 6.567 -11.633 1.00 82.81 128 PHE A CA 1
ATOM 1063 C C . PHE A 1 128 ? -5.090 7.984 -11.077 1.00 82.81 128 PHE A C 1
ATOM 1065 O O . PHE A 1 128 ? -4.319 8.333 -10.181 1.00 82.81 128 PHE A O 1
ATOM 1072 N N . SER A 1 129 ? -6.007 8.797 -11.600 1.00 75.00 129 SER A N 1
ATOM 1073 C CA . SER A 1 129 ? -6.279 10.113 -11.035 1.00 75.00 129 SER A CA 1
ATOM 1074 C C . SER A 1 129 ? -6.976 9.969 -9.675 1.00 75.00 129 SER A C 1
ATOM 1076 O O . SER A 1 129 ? -7.721 9.002 -9.473 1.00 75.00 129 SER A O 1
ATOM 1078 N N . PRO A 1 130 ? -6.845 10.959 -8.773 1.00 66.25 130 PRO A N 1
ATOM 1079 C CA . PRO A 1 130 ? -7.579 10.976 -7.510 1.00 66.25 130 PRO A CA 1
ATOM 1080 C C . PRO A 1 130 ? -9.082 10.720 -7.681 1.00 66.25 130 PRO A C 1
ATOM 1082 O O . PRO A 1 130 ? -9.688 10.033 -6.866 1.00 66.25 130 PRO A O 1
ATOM 1085 N N . LYS A 1 131 ? -9.684 11.232 -8.765 1.00 65.56 131 LYS A N 1
ATOM 1086 C CA . LYS A 1 131 ? -11.121 11.096 -9.049 1.00 65.56 131 LYS A CA 1
ATOM 1087 C C . LYS A 1 131 ? -11.526 9.659 -9.401 1.00 65.56 131 LYS A C 1
ATOM 1089 O O . LYS A 1 131 ? -12.650 9.268 -9.110 1.00 65.56 131 LYS A O 1
ATOM 1094 N N . ASN A 1 132 ? -10.616 8.864 -9.965 1.00 63.62 132 ASN A N 1
ATOM 1095 C CA . ASN A 1 132 ? -10.887 7.475 -10.354 1.00 63.62 132 ASN A CA 1
ATOM 1096 C C . ASN A 1 132 ? -10.799 6.502 -9.158 1.00 63.62 132 ASN A C 1
ATOM 1098 O O . ASN A 1 132 ? -11.472 5.471 -9.142 1.00 63.62 132 ASN A O 1
ATOM 1102 N N . ILE A 1 133 ? -10.000 6.843 -8.138 1.00 59.66 133 ILE A N 1
ATOM 1103 C CA . ILE A 1 133 ? -9.685 5.983 -6.977 1.00 59.66 133 ILE A CA 1
ATOM 1104 C C . ILE A 1 133 ? -10.854 5.891 -5.979 1.00 59.66 133 ILE A C 1
ATOM 1106 O O . ILE A 1 133 ? -10.998 4.890 -5.277 1.00 59.66 133 ILE A O 1
ATOM 1110 N N . VAL A 1 134 ? -11.739 6.894 -5.951 1.00 53.81 134 VAL A N 1
ATOM 1111 C CA . VAL A 1 134 ? -12.866 7.004 -4.997 1.00 53.81 134 VAL A CA 1
ATOM 1112 C C . VAL A 1 134 ? -13.919 5.887 -5.164 1.00 53.81 134 VAL A C 1
ATOM 1114 O O . VAL A 1 134 ? -14.766 5.699 -4.296 1.00 53.81 134 VAL A O 1
ATOM 1117 N N . SER A 1 135 ? -13.858 5.086 -6.232 1.00 49.97 135 SER A N 1
ATOM 1118 C CA . SER A 1 135 ? -14.872 4.064 -6.540 1.00 49.97 135 SER A CA 1
ATOM 1119 C C . SER A 1 135 ? -14.713 2.715 -5.811 1.00 49.97 135 SER A C 1
ATOM 1121 O O . SER A 1 135 ? -15.622 1.883 -5.868 1.00 49.97 135 SER A O 1
ATOM 1123 N N . ILE A 1 136 ? -13.615 2.466 -5.083 1.00 50.00 136 ILE A N 1
ATOM 1124 C CA . ILE A 1 136 ? -13.425 1.191 -4.365 1.00 50.00 136 ILE A CA 1
ATOM 1125 C C . ILE A 1 136 ? -14.112 1.243 -2.990 1.00 50.00 136 ILE A C 1
ATOM 1127 O O . ILE A 1 136 ? -13.598 1.824 -2.034 1.00 50.00 136 ILE A O 1
ATOM 1131 N N . SER A 1 137 ? -15.268 0.580 -2.866 1.00 49.84 137 SER A N 1
ATOM 1132 C CA . SER A 1 137 ? -15.986 0.437 -1.590 1.00 49.84 137 SER A CA 1
ATOM 1133 C C . SER A 1 137 ? -15.157 -0.355 -0.570 1.00 49.84 137 SER A C 1
ATOM 1135 O O . SER A 1 137 ? -15.036 -1.582 -0.644 1.00 49.84 137 SER A O 1
ATOM 1137 N N . GLN A 1 138 ? -14.606 0.351 0.421 1.00 52.19 138 GLN A N 1
ATOM 1138 C CA . GLN A 1 138 ? -13.783 -0.222 1.494 1.00 52.19 138 GLN A CA 1
ATOM 1139 C C . GLN A 1 138 ? -14.519 -1.305 2.303 1.00 52.19 138 GLN A C 1
ATOM 1141 O O . GLN A 1 138 ? -13.900 -2.252 2.802 1.00 52.19 138 GLN A O 1
ATOM 1146 N N . THR A 1 139 ? -15.847 -1.199 2.391 1.00 51.25 139 THR A N 1
ATOM 1147 C CA . THR A 1 139 ? -16.713 -2.182 3.049 1.00 51.25 139 THR A CA 1
ATOM 1148 C C . THR A 1 139 ? -16.638 -3.536 2.347 1.00 51.25 139 THR A C 1
ATOM 1150 O O . THR A 1 139 ? -16.483 -4.560 3.007 1.00 51.25 139 THR A O 1
ATOM 1153 N N . LYS A 1 140 ? -16.658 -3.550 1.009 1.00 57.47 140 LYS A N 1
ATOM 1154 C CA . LYS A 1 140 ? -16.637 -4.785 0.213 1.00 57.47 140 LYS A CA 1
ATOM 1155 C C . LYS A 1 140 ? -15.311 -5.538 0.353 1.00 57.47 140 LYS A C 1
ATOM 1157 O O . LYS A 1 140 ? -15.315 -6.752 0.523 1.00 57.47 140 LYS A O 1
ATOM 1162 N N . VAL A 1 141 ? -14.185 -4.817 0.354 1.00 52.53 141 VAL A N 1
ATOM 1163 C CA . VAL A 1 141 ? -12.848 -5.413 0.546 1.00 52.53 141 VAL A CA 1
ATOM 1164 C C . VAL A 1 141 ? -12.708 -6.013 1.947 1.00 52.53 141 VAL A C 1
ATOM 1166 O O . VAL A 1 141 ? -12.250 -7.143 2.097 1.00 52.53 141 VAL A O 1
ATOM 1169 N N . SER A 1 142 ? -13.145 -5.279 2.974 1.00 50.94 142 SER A N 1
ATOM 1170 C CA . SER A 1 142 ? -13.064 -5.741 4.365 1.00 50.94 142 SER A CA 1
ATOM 1171 C C . SER A 1 142 ? -13.917 -6.991 4.604 1.00 50.94 142 SER A C 1
ATOM 1173 O O . SER A 1 142 ? -13.447 -7.925 5.249 1.00 50.94 142 SER A O 1
ATOM 1175 N N . LEU A 1 143 ? -15.133 -7.036 4.048 1.00 63.81 143 LEU A N 1
ATOM 1176 C CA . LEU A 1 143 ? -16.015 -8.204 4.129 1.00 63.81 143 LEU A CA 1
ATOM 1177 C C . LEU A 1 143 ? -15.418 -9.422 3.413 1.00 63.81 143 LEU A C 1
ATOM 1179 O O . LEU A 1 143 ? -15.381 -10.499 3.998 1.00 63.81 143 LEU A O 1
ATOM 1183 N N . GLY A 1 144 ? -14.843 -9.246 2.219 1.00 63.81 144 GLY A N 1
ATOM 1184 C CA . GLY A 1 144 ? -14.195 -10.348 1.496 1.00 63.81 144 GLY A CA 1
ATOM 1185 C C . GLY A 1 144 ? -13.025 -10.981 2.263 1.00 63.81 144 GLY A C 1
ATOM 1186 O O . GLY A 1 144 ? -12.883 -12.201 2.287 1.00 63.81 144 GLY A O 1
ATOM 1187 N N 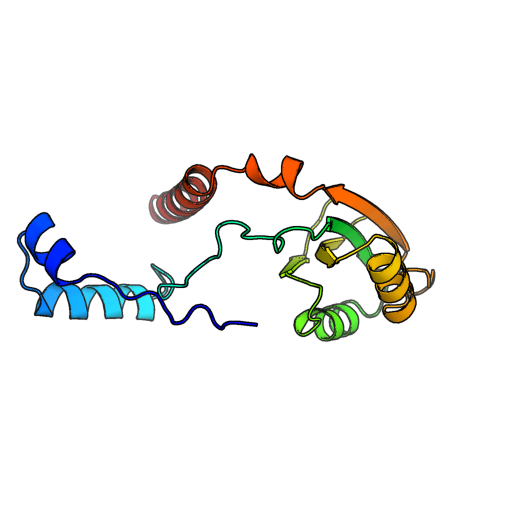. MET A 1 145 ? -12.210 -10.173 2.955 1.00 62.31 145 MET A N 1
ATOM 1188 C CA . MET A 1 145 ? -11.119 -10.696 3.794 1.00 62.31 145 MET A CA 1
ATOM 1189 C C . MET A 1 145 ? -11.630 -11.453 5.029 1.00 62.31 145 MET A C 1
ATOM 1191 O O . MET A 1 145 ? -10.982 -12.399 5.483 1.00 62.31 145 MET A O 1
ATOM 1195 N N . ILE A 1 146 ? -12.761 -11.023 5.598 1.00 68.44 146 ILE A N 1
ATOM 1196 C CA . ILE A 1 146 ? -13.407 -11.707 6.726 1.00 68.44 146 ILE A CA 1
ATOM 1197 C C . ILE A 1 146 ? -13.958 -13.058 6.261 1.00 68.44 146 ILE A C 1
ATOM 1199 O O . ILE A 1 146 ? -13.662 -14.071 6.894 1.00 68.44 146 ILE A O 1
ATOM 1203 N N . ASP A 1 147 ? -14.663 -13.087 5.130 1.00 71.31 147 ASP A N 1
ATOM 1204 C CA . ASP A 1 147 ? -15.224 -14.313 4.553 1.00 71.31 147 ASP A CA 1
ATOM 1205 C C . ASP A 1 147 ? -14.139 -15.340 4.221 1.00 71.31 147 ASP A C 1
ATOM 1207 O O . ASP A 1 147 ? -14.263 -16.512 4.577 1.00 71.31 147 ASP A O 1
AT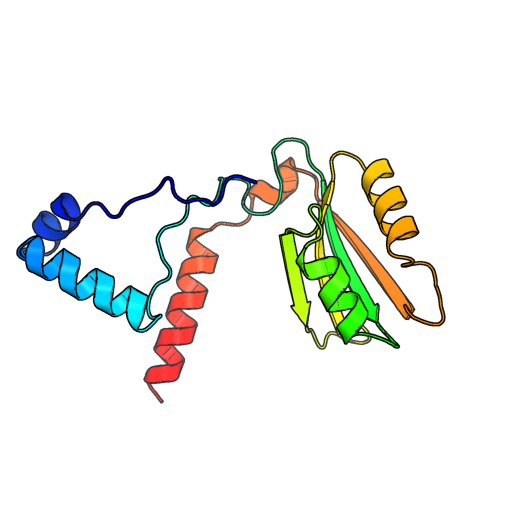OM 1211 N N . GLN A 1 148 ? -13.025 -14.910 3.618 1.00 71.19 148 GLN A N 1
ATOM 1212 C CA . GLN A 1 148 ? -11.915 -15.808 3.292 1.00 71.19 148 GLN A CA 1
ATOM 1213 C C . GLN A 1 148 ? -11.333 -16.480 4.543 1.00 71.19 148 GLN A C 1
ATOM 1215 O O . GLN A 1 148 ? -11.062 -17.682 4.543 1.00 71.19 148 GLN A O 1
ATOM 1220 N N . LYS A 1 149 ? -11.159 -15.718 5.631 1.00 71.12 149 LYS A N 1
ATOM 1221 C CA . LYS A 1 149 ? -10.705 -16.282 6.906 1.00 71.12 149 LYS A CA 1
ATOM 1222 C C . LYS A 1 149 ? -11.744 -17.224 7.498 1.00 71.12 149 LYS A C 1
ATOM 1224 O O . LYS A 1 149 ? -11.365 -18.257 8.031 1.00 71.12 149 LYS A O 1
ATOM 1229 N N . TYR A 1 150 ? -13.028 -16.889 7.402 1.00 72.62 150 TYR A N 1
ATOM 1230 C CA . TYR A 1 150 ? -14.104 -17.726 7.924 1.00 72.62 150 TYR A CA 1
ATOM 1231 C C . TYR A 1 150 ? -14.169 -19.091 7.221 1.00 72.62 150 TYR A C 1
ATOM 1233 O O . TYR A 1 150 ? -14.337 -20.113 7.883 1.00 72.62 150 TYR A O 1
ATOM 1241 N N . MET A 1 151 ? -13.963 -19.124 5.901 1.00 72.81 151 MET A N 1
ATOM 1242 C CA . MET A 1 151 ? -13.957 -20.365 5.117 1.00 72.81 151 MET A CA 1
ATOM 1243 C C . MET A 1 151 ? -12.781 -21.283 5.460 1.00 72.81 151 MET A C 1
ATOM 1245 O O . MET A 1 151 ? -12.979 -22.485 5.593 1.00 72.81 151 MET A O 1
ATOM 1249 N N . TYR A 1 152 ? -11.587 -20.725 5.683 1.00 68.62 152 TYR A N 1
ATOM 1250 C CA . TYR A 1 152 ? -10.394 -21.498 6.055 1.00 68.62 152 TYR A CA 1
ATOM 1251 C C . TYR A 1 152 ? -10.559 -22.299 7.361 1.00 68.62 152 TYR A C 1
ATOM 1253 O O . TYR A 1 152 ? -9.912 -23.322 7.529 1.00 68.62 152 TYR A O 1
ATOM 1261 N N . PHE A 1 153 ? -11.418 -21.850 8.282 1.00 57.00 153 PHE A N 1
ATOM 1262 C CA . PHE A 1 153 ? -11.658 -22.525 9.565 1.00 57.00 153 PHE A CA 1
ATOM 1263 C C . PHE A 1 153 ? -12.900 -23.435 9.574 1.00 57.00 153 PHE A C 1
ATOM 1265 O O . PHE A 1 153 ? -13.218 -24.004 10.618 1.00 57.00 153 PHE A O 1
ATOM 1272 N N . ARG A 1 154 ? -13.633 -23.539 8.455 1.00 58.75 154 ARG A N 1
ATOM 1273 C CA . ARG A 1 154 ? -14.760 -24.480 8.290 1.00 58.75 154 ARG A CA 1
ATOM 1274 C C . ARG A 1 154 ? -14.341 -25.836 7.709 1.00 58.75 154 ARG A C 1
ATOM 1276 O O . ARG A 1 154 ? -15.123 -26.778 7.803 1.00 58.75 154 ARG A O 1
ATOM 1283 N N . THR A 1 155 ? -13.157 -25.905 7.113 1.00 47.56 155 THR A N 1
ATOM 1284 C CA . THR A 1 155 ? -12.430 -27.126 6.726 1.00 47.56 155 THR A CA 1
ATOM 1285 C C . THR A 1 155 ? -11.438 -27.512 7.804 1.00 47.56 155 THR A C 1
ATOM 1287 O O . THR A 1 155 ? -11.309 -28.726 8.058 1.00 47.56 155 THR A O 1
#

Radius of gyration: 19.83 Å; chains: 1; bounding box: 45×43×50 Å

pLDDT: mean 80.46, std 14.6, range [41.41, 96.62]